Protein AF-A0A5D4SYF7-F1 (afdb_monomer)

Nearest PDB structures (foldseek):
  7rro-assembly1_F4  TM=7.214E-01  e=3.153E+00  Bos taurus
  8to0-assembly1_BM  TM=7.214E-01  e=3.593E+00  Mus musculus
  8otz-assembly1_F5  TM=6.657E-01  e=4.665E+00  Bos taurus

pLDDT: mean 82.28, std 13.88, range [49.03, 95.88]

Mean predicted aligned error: 10.65 Å

Structure (mmCIF, N/CA/C/O backbone):
data_AF-A0A5D4SYF7-F1
#
_entry.id   AF-A0A5D4SYF7-F1
#
loop_
_atom_site.group_PDB
_atom_site.id
_atom_site.type_symbol
_atom_site.label_atom_id
_atom_site.label_alt_id
_atom_site.label_comp_id
_atom_site.label_asym_id
_atom_site.label_entity_id
_atom_site.label_seq_id
_atom_site.pdbx_PDB_ins_code
_atom_site.Cartn_x
_atom_site.Cartn_y
_atom_site.Cartn_z
_atom_site.occupancy
_atom_site.B_iso_or_equiv
_atom_site.auth_seq_id
_atom_site.auth_comp_id
_atom_site.auth_asym_id
_atom_site.auth_atom_id
_atom_site.pdbx_PDB_model_num
ATOM 1 N N . MET A 1 1 ? -24.016 1.570 14.280 1.00 57.84 1 MET A N 1
ATOM 2 C CA . MET A 1 1 ? -23.129 0.401 14.090 1.00 57.84 1 MET A CA 1
ATOM 3 C C . MET A 1 1 ? -22.706 0.234 12.626 1.00 57.84 1 MET A C 1
ATOM 5 O O . MET A 1 1 ? -21.539 -0.036 12.387 1.00 57.84 1 MET A O 1
ATOM 9 N N . GLU A 1 2 ? -23.568 0.489 11.630 1.00 61.09 2 GLU A N 1
ATOM 10 C CA . GLU A 1 2 ? -23.214 0.315 10.202 1.00 61.09 2 GLU A CA 1
ATOM 11 C C . GLU A 1 2 ? -22.086 1.220 9.680 1.00 61.09 2 GLU A C 1
ATOM 13 O O . GLU A 1 2 ? -21.193 0.729 8.988 1.00 61.09 2 GLU A O 1
ATOM 18 N N . GLY A 1 3 ? -22.074 2.506 10.055 1.00 66.00 3 GLY A N 1
ATOM 19 C CA . GLY A 1 3 ? -21.092 3.476 9.546 1.00 66.00 3 GLY A CA 1
ATOM 20 C C . GLY A 1 3 ? -19.633 3.110 9.843 1.00 66.00 3 GLY A C 1
ATOM 21 O O . GLY A 1 3 ? -18.753 3.379 9.035 1.00 66.00 3 GLY A O 1
ATOM 22 N N . TYR A 1 4 ? -19.374 2.432 10.963 1.00 66.38 4 TYR A N 1
ATOM 23 C CA . TYR A 1 4 ? -18.022 2.046 11.358 1.00 66.38 4 TYR A CA 1
ATOM 24 C C . TYR A 1 4 ? -17.487 0.857 10.559 1.00 66.38 4 TYR A C 1
ATOM 26 O O . TYR A 1 4 ? -16.351 0.866 10.082 1.00 66.38 4 TYR A O 1
ATOM 34 N N . SER A 1 5 ? -18.342 -0.150 10.353 1.00 74.88 5 SER A N 1
ATOM 35 C CA . SER A 1 5 ? -18.013 -1.291 9.497 1.00 74.88 5 SER A CA 1
ATOM 36 C C . SER A 1 5 ? -17.758 -0.847 8.057 1.00 74.88 5 SER A C 1
ATOM 38 O O . SER A 1 5 ? -16.856 -1.376 7.408 1.00 74.88 5 SER A O 1
ATOM 40 N N . LEU A 1 6 ? -18.498 0.165 7.586 1.00 81.38 6 LEU A N 1
ATOM 41 C CA . LEU A 1 6 ? -18.335 0.729 6.254 1.00 81.38 6 LEU A CA 1
ATOM 42 C C . LEU A 1 6 ? -16.977 1.426 6.128 1.00 81.38 6 LEU A C 1
ATOM 44 O O . LEU A 1 6 ? -16.216 1.099 5.226 1.00 81.38 6 LEU A O 1
ATOM 48 N N . THR A 1 7 ? -16.625 2.299 7.077 1.00 83.69 7 THR A N 1
ATOM 49 C CA . THR A 1 7 ? -15.318 2.973 7.112 1.00 83.69 7 THR A CA 1
ATOM 50 C C . THR A 1 7 ? -14.163 1.975 7.169 1.00 83.69 7 THR A C 1
ATOM 52 O O . THR A 1 7 ? -13.204 2.096 6.410 1.00 83.69 7 THR A O 1
ATOM 55 N N . ASN A 1 8 ? -14.265 0.941 8.008 1.00 86.62 8 ASN A N 1
ATOM 56 C CA . ASN A 1 8 ? -13.225 -0.078 8.131 1.00 86.62 8 ASN A CA 1
ATOM 57 C C . ASN A 1 8 ? -13.04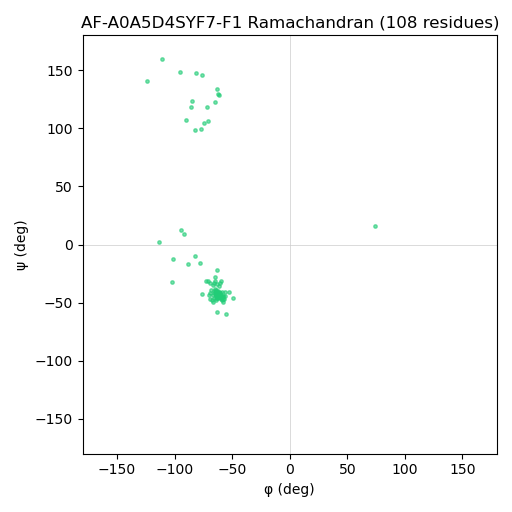3 -0.882 6.828 1.00 86.62 8 ASN A C 1
ATOM 59 O O . ASN A 1 8 ? -11.922 -1.135 6.385 1.00 86.62 8 ASN A O 1
ATOM 63 N N . ARG A 1 9 ? -14.152 -1.240 6.166 1.00 88.06 9 ARG A N 1
ATOM 64 C CA . ARG A 1 9 ? -14.132 -1.895 4.848 1.00 88.06 9 ARG A CA 1
ATOM 65 C C . ARG A 1 9 ? -13.522 -0.993 3.778 1.00 88.06 9 ARG A C 1
ATOM 67 O O . ARG A 1 9 ? -12.709 -1.477 2.997 1.00 88.06 9 ARG A O 1
AT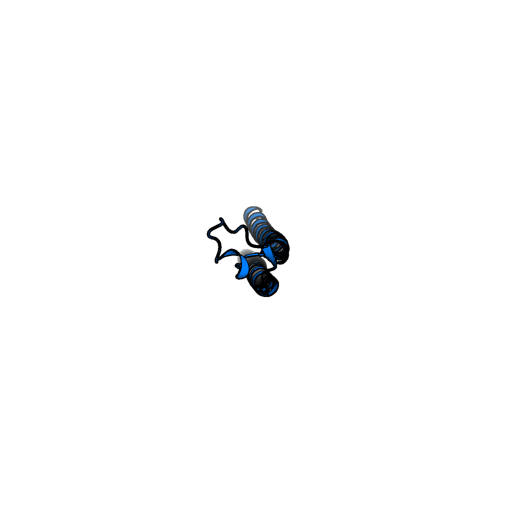OM 74 N N . SER A 1 10 ? -13.845 0.299 3.779 1.00 90.62 10 SER A N 1
ATOM 75 C CA . SER A 1 10 ? -13.277 1.275 2.842 1.00 90.62 10 SER A CA 1
ATOM 76 C C . SER A 1 10 ? -11.766 1.440 3.015 1.00 90.62 10 SER A C 1
ATOM 78 O O . SER A 1 10 ? -11.046 1.478 2.021 1.00 90.62 10 SER A O 1
ATOM 80 N N . ILE A 1 11 ? -11.261 1.470 4.254 1.00 90.19 11 ILE A N 1
ATOM 81 C CA . ILE A 1 11 ? -9.814 1.550 4.527 1.00 90.19 11 ILE A CA 1
ATOM 82 C C . ILE A 1 11 ? -9.096 0.301 4.006 1.00 90.19 11 ILE A C 1
ATOM 84 O O . ILE A 1 11 ? -8.085 0.415 3.313 1.00 90.19 11 ILE A O 1
ATOM 88 N N . LYS A 1 12 ? -9.635 -0.894 4.281 1.00 89.50 12 LYS A N 1
ATOM 89 C CA . LYS A 1 12 ? -9.070 -2.151 3.766 1.00 89.50 12 LYS A CA 1
ATOM 90 C C . LYS A 1 12 ? -9.099 -2.191 2.238 1.00 89.50 12 LYS A C 1
ATOM 92 O O . LYS A 1 12 ? -8.110 -2.565 1.619 1.00 89.50 12 LYS A O 1
ATOM 97 N N . PHE A 1 13 ? -10.200 -1.759 1.623 1.00 93.38 13 PHE A N 1
ATOM 98 C CA . PHE A 1 13 ? -10.320 -1.665 0.168 1.00 93.38 13 PHE A CA 1
ATOM 99 C C . PHE A 1 13 ? -9.278 -0.716 -0.442 1.00 93.38 13 PHE A C 1
ATOM 101 O O . PHE A 1 13 ? -8.631 -1.066 -1.431 1.00 93.38 13 PHE A O 1
ATOM 108 N N . ALA A 1 14 ? -9.064 0.451 0.170 1.00 92.75 14 ALA A N 1
ATOM 109 C CA . ALA A 1 14 ? -8.025 1.385 -0.250 1.00 92.75 14 ALA A CA 1
ATOM 110 C C . ALA A 1 14 ? -6.624 0.759 -0.136 1.00 92.75 14 ALA A C 1
ATOM 112 O O . ALA A 1 14 ? -5.836 0.857 -1.075 1.00 92.75 14 ALA A O 1
ATOM 113 N N . ALA A 1 15 ? -6.338 0.045 0.958 1.00 91.75 15 ALA A N 1
ATOM 114 C CA . ALA A 1 15 ? -5.068 -0.657 1.145 1.00 91.75 15 ALA A CA 1
ATOM 115 C C . ALA A 1 15 ? -4.820 -1.714 0.053 1.00 91.75 15 ALA A C 1
ATOM 117 O O . ALA A 1 15 ? -3.741 -1.749 -0.536 1.00 91.75 15 ALA A O 1
ATOM 118 N N . TYR A 1 16 ? -5.827 -2.528 -0.283 1.00 93.50 16 TYR A N 1
ATOM 119 C CA . TYR A 1 16 ? -5.721 -3.495 -1.381 1.00 93.50 16 TYR A CA 1
ATOM 120 C C . TYR A 1 16 ? -5.530 -2.823 -2.739 1.00 93.50 16 TYR A C 1
ATOM 122 O O . TYR A 1 16 ? -4.714 -3.277 -3.536 1.00 93.50 16 TYR A O 1
ATOM 130 N N . SER A 1 17 ? -6.238 -1.722 -2.992 1.00 95.06 17 SER A N 1
ATOM 131 C CA . SER A 1 17 ? -6.109 -0.970 -4.243 1.00 95.06 17 SER A CA 1
ATOM 132 C C . SER A 1 17 ? -4.690 -0.425 -4.422 1.00 95.06 17 SER A C 1
ATOM 134 O O . SER A 1 17 ? -4.117 -0.548 -5.501 1.00 95.06 17 SER A O 1
ATOM 136 N N . ILE A 1 18 ? -4.085 0.097 -3.350 1.00 93.62 18 ILE A N 1
ATOM 137 C CA . ILE A 1 18 ? -2.690 0.561 -3.350 1.00 93.62 18 ILE A CA 1
ATOM 138 C C . ILE A 1 18 ? -1.724 -0.591 -3.645 1.00 93.62 18 ILE A C 1
ATOM 140 O O . ILE A 1 18 ? -0.790 -0.404 -4.420 1.00 93.62 18 ILE A O 1
ATOM 144 N N . LEU A 1 19 ? -1.9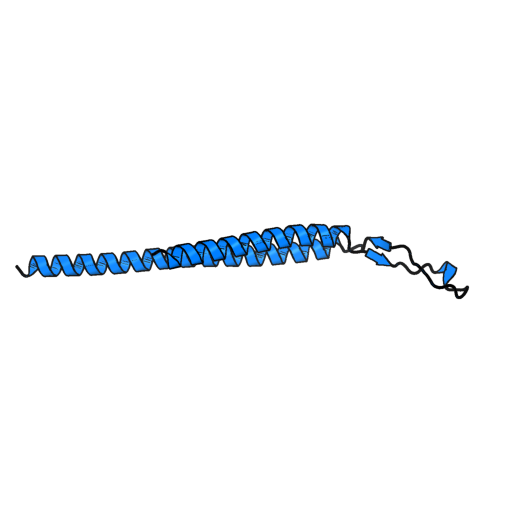57 -1.788 -3.096 1.00 94.81 19 LEU A N 1
ATOM 145 C CA . LEU A 1 19 ? -1.134 -2.962 -3.410 1.00 94.81 19 LEU A CA 1
ATOM 146 C C . LEU A 1 19 ? -1.238 -3.358 -4.887 1.00 94.81 19 LEU A C 1
ATOM 148 O O . LEU A 1 19 ? -0.214 -3.608 -5.519 1.00 94.81 19 LEU A O 1
ATOM 152 N N . VAL A 1 20 ? -2.448 -3.375 -5.457 1.00 95.56 20 VAL A N 1
ATOM 153 C CA . VAL A 1 20 ? -2.649 -3.691 -6.882 1.00 95.56 20 VAL A CA 1
ATOM 154 C C . VAL A 1 20 ? -1.945 -2.667 -7.773 1.00 95.56 20 VAL A C 1
ATOM 156 O O . VAL A 1 20 ? -1.218 -3.052 -8.687 1.00 95.56 20 VAL A O 1
ATOM 159 N N . ILE A 1 21 ? -2.096 -1.373 -7.480 1.00 94.12 21 ILE A N 1
ATOM 160 C CA . ILE A 1 21 ? -1.405 -0.296 -8.205 1.00 94.12 21 ILE A CA 1
ATOM 161 C C . ILE A 1 21 ? 0.114 -0.434 -8.057 1.00 94.12 21 ILE A C 1
ATOM 163 O O . ILE A 1 21 ? 0.836 -0.286 -9.039 1.00 94.12 21 ILE A O 1
ATOM 167 N N . GLY A 1 22 ? 0.600 -0.771 -6.860 1.00 93.06 22 GLY A N 1
ATOM 168 C CA . GLY A 1 22 ? 2.012 -1.034 -6.594 1.00 93.06 22 GLY A CA 1
ATOM 169 C C . GLY A 1 22 ? 2.575 -2.148 -7.478 1.00 93.06 22 GLY A C 1
ATOM 170 O O . GLY A 1 22 ? 3.618 -1.965 -8.100 1.00 93.06 22 GLY A O 1
ATOM 171 N N . ILE A 1 23 ? 1.864 -3.275 -7.588 1.00 94.38 23 ILE A N 1
ATOM 172 C CA . ILE A 1 23 ? 2.266 -4.420 -8.424 1.00 94.38 23 ILE A CA 1
ATOM 173 C C . ILE A 1 23 ? 2.243 -4.054 -9.911 1.00 94.38 23 ILE A C 1
ATOM 175 O O . ILE A 1 23 ? 3.193 -4.351 -10.634 1.00 94.38 23 ILE A O 1
ATOM 179 N N . LEU A 1 24 ? 1.183 -3.391 -10.379 1.00 94.38 24 LEU A N 1
ATOM 180 C CA . LEU A 1 24 ? 1.083 -2.973 -11.779 1.00 94.38 24 LEU A CA 1
ATOM 181 C C . LEU A 1 24 ? 2.174 -1.959 -12.141 1.00 94.38 24 LEU A C 1
ATOM 183 O O . LEU A 1 24 ? 2.823 -2.101 -13.174 1.00 94.38 24 LEU A O 1
ATOM 187 N N . GLY A 1 25 ? 2.421 -0.979 -11.271 1.00 91.00 25 GLY A N 1
ATOM 188 C CA . GLY A 1 25 ? 3.486 0.003 -11.453 1.00 91.00 25 GLY A CA 1
ATOM 189 C C . GLY A 1 25 ? 4.878 -0.625 -11.419 1.00 91.00 25 GLY A C 1
ATOM 190 O O . GLY A 1 25 ? 5.713 -0.268 -12.242 1.00 91.00 25 GLY A O 1
ATOM 191 N N . PHE A 1 26 ? 5.115 -1.612 -10.549 1.00 93.75 26 PHE A N 1
ATOM 192 C CA . PHE A 1 26 ? 6.353 -2.400 -10.530 1.00 93.75 26 PHE A CA 1
ATOM 193 C C . PHE A 1 26 ? 6.611 -3.095 -11.871 1.00 93.75 26 PHE A C 1
ATOM 195 O O . PHE A 1 26 ? 7.702 -2.982 -12.429 1.00 93.75 26 PHE A O 1
ATOM 202 N N . LEU A 1 27 ? 5.599 -3.784 -12.408 1.00 93.12 27 LEU A N 1
ATOM 203 C CA . LEU A 1 27 ? 5.710 -4.478 -13.690 1.00 93.12 27 LEU A CA 1
ATOM 204 C C . LEU A 1 27 ? 5.904 -3.498 -14.850 1.00 93.12 27 LEU A C 1
ATOM 206 O O . LEU A 1 27 ? 6.708 -3.773 -15.737 1.00 93.12 27 LEU A O 1
ATOM 210 N N . MET A 1 28 ? 5.208 -2.361 -14.837 1.00 91.38 28 MET A N 1
ATOM 211 C CA . MET A 1 28 ? 5.372 -1.311 -15.844 1.00 91.38 28 MET A CA 1
ATOM 212 C C . MET A 1 28 ? 6.789 -0.739 -15.795 1.00 91.38 28 MET A C 1
ATOM 214 O O . MET A 1 28 ? 7.530 -0.891 -16.756 1.00 91.38 28 MET A O 1
ATOM 218 N N . LEU A 1 29 ? 7.228 -0.204 -14.653 1.00 90.12 29 LEU A N 1
ATOM 219 C CA . LEU A 1 29 ? 8.567 0.376 -14.486 1.00 90.12 29 LEU A CA 1
ATOM 220 C C . LEU A 1 29 ? 9.690 -0.611 -14.827 1.00 90.12 29 LEU A C 1
ATOM 222 O O . LEU A 1 29 ? 10.661 -0.235 -15.479 1.00 90.12 29 LEU A O 1
ATOM 226 N N . GLY A 1 30 ? 9.561 -1.877 -14.424 1.00 87.56 30 GLY A N 1
ATOM 227 C CA . GLY A 1 30 ? 10.564 -2.900 -14.721 1.00 87.56 30 GLY A CA 1
ATOM 228 C C . GLY A 1 30 ? 10.703 -3.203 -16.217 1.00 87.56 30 GLY A C 1
ATOM 229 O O . GLY A 1 30 ? 11.802 -3.510 -16.681 1.00 87.56 30 GLY A O 1
ATOM 230 N N . ASN A 1 31 ? 9.616 -3.088 -16.986 1.00 87.19 31 ASN A N 1
ATOM 231 C CA . ASN A 1 31 ? 9.596 -3.474 -18.398 1.00 87.19 31 ASN A CA 1
ATOM 232 C C . ASN A 1 31 ? 9.686 -2.295 -19.371 1.00 87.19 31 ASN A C 1
ATOM 234 O O . ASN A 1 31 ? 10.277 -2.461 -20.431 1.00 87.19 31 ASN A O 1
ATOM 238 N N . THR A 1 32 ? 9.140 -1.127 -19.029 1.00 88.25 32 THR A N 1
ATOM 239 C CA . THR A 1 32 ? 9.007 0.010 -19.954 1.00 88.25 32 THR A CA 1
ATOM 240 C C . THR A 1 32 ? 10.061 1.090 -19.756 1.00 88.25 32 THR A C 1
ATOM 242 O O . THR A 1 32 ? 10.156 1.984 -20.588 1.00 88.25 32 THR A O 1
ATOM 245 N N . LEU A 1 33 ? 10.826 1.072 -18.658 1.00 85.75 33 LEU A N 1
ATOM 246 C CA . LEU A 1 33 ? 11.851 2.090 -18.435 1.00 85.75 33 LEU A CA 1
ATOM 247 C C . LEU A 1 33 ? 13.053 1.821 -19.351 1.00 85.75 33 LEU A C 1
ATOM 249 O O . LEU A 1 33 ? 13.850 0.910 -19.097 1.00 85.75 33 LEU A O 1
ATOM 253 N N . THR A 1 34 ? 13.172 2.624 -20.402 1.00 84.38 34 THR A N 1
ATOM 254 C CA . THR A 1 34 ? 14.252 2.592 -21.392 1.00 84.38 34 THR A CA 1
ATOM 255 C C . THR A 1 34 ? 15.143 3.831 -21.279 1.00 84.38 34 THR A C 1
ATOM 257 O O . THR A 1 34 ? 14.777 4.842 -20.676 1.00 84.38 34 THR A O 1
ATOM 260 N N . THR A 1 35 ? 16.357 3.728 -21.807 1.00 79.12 35 THR A N 1
ATOM 261 C CA . THR A 1 35 ? 17.282 4.836 -22.048 1.00 79.12 35 THR A CA 1
ATOM 262 C C . THR A 1 35 ? 17.650 4.827 -23.515 1.00 79.12 35 THR A C 1
ATOM 264 O O . THR A 1 35 ? 17.896 3.763 -24.077 1.00 79.12 35 THR A O 1
ATOM 267 N N . THR A 1 36 ? 17.745 6.003 -24.114 1.00 76.81 36 THR A N 1
ATOM 268 C CA . THR A 1 36 ? 18.293 6.147 -25.460 1.00 76.81 36 THR A CA 1
ATOM 269 C C . THR A 1 36 ? 19.806 6.268 -25.349 1.00 76.81 36 THR A C 1
ATOM 271 O O . THR A 1 36 ? 20.301 7.200 -24.710 1.00 76.81 36 THR A O 1
ATOM 274 N N . GLU A 1 37 ? 20.543 5.327 -25.934 1.00 64.62 37 GLU A N 1
ATOM 275 C CA . GLU A 1 37 ? 21.992 5.467 -26.077 1.00 64.62 37 GLU A CA 1
ATOM 276 C C . GLU A 1 37 ? 22.274 6.289 -27.348 1.00 64.62 37 GLU A C 1
ATOM 278 O O . GLU A 1 37 ? 21.757 5.954 -28.416 1.00 64.62 37 GLU A O 1
ATOM 283 N N . PRO A 1 38 ? 23.005 7.417 -27.262 1.00 58.78 38 PRO A N 1
ATOM 284 C CA . PRO A 1 38 ? 23.341 8.188 -28.449 1.00 58.78 38 PRO A CA 1
ATOM 285 C C . PRO A 1 38 ? 24.379 7.418 -29.266 1.00 58.78 38 PRO A C 1
ATOM 287 O O . PRO A 1 38 ? 25.493 7.186 -28.796 1.00 58.78 38 PRO A O 1
ATOM 290 N N . ASP A 1 39 ? 24.022 7.047 -30.493 1.00 56.72 39 ASP A N 1
ATOM 291 C CA . ASP A 1 39 ? 24.940 6.355 -31.389 1.00 56.72 39 ASP A CA 1
ATOM 292 C C . ASP A 1 39 ? 26.037 7.324 -31.868 1.00 56.72 39 ASP A C 1
ATOM 294 O O . ASP A 1 39 ? 25.808 8.262 -32.642 1.00 56.72 39 ASP A O 1
ATOM 298 N N . ILE A 1 40 ? 27.246 7.155 -31.328 1.00 55.75 40 ILE A N 1
ATOM 299 C CA . ILE A 1 40 ? 28.357 8.106 -31.486 1.00 55.75 40 ILE A CA 1
ATOM 300 C C . ILE A 1 40 ? 28.808 8.177 -32.957 1.00 55.75 40 ILE A C 1
ATOM 302 O O . ILE A 1 40 ? 29.249 9.236 -33.410 1.00 55.75 40 ILE A O 1
ATOM 306 N N . GLU A 1 41 ? 28.633 7.101 -33.731 1.00 52.44 41 GLU A N 1
ATOM 307 C CA . GLU A 1 41 ? 29.073 7.005 -35.130 1.00 52.44 41 GLU A CA 1
ATOM 308 C C . GLU A 1 41 ? 28.270 7.916 -36.082 1.00 52.44 41 GLU A C 1
ATOM 310 O O . GLU A 1 41 ? 28.833 8.494 -37.016 1.00 52.44 41 GLU A O 1
ATOM 315 N N . LEU A 1 42 ? 26.977 8.138 -35.814 1.00 49.28 42 LEU A N 1
ATOM 316 C CA . LEU A 1 42 ? 26.092 8.939 -36.674 1.00 49.28 42 LEU A CA 1
ATOM 317 C C . LEU A 1 42 ? 26.093 10.442 -36.350 1.00 49.28 42 LEU A C 1
ATOM 319 O O . LEU A 1 42 ? 25.711 11.261 -37.191 1.00 49.28 42 LEU A O 1
ATOM 323 N N . THR A 1 43 ? 26.587 10.832 -35.171 1.00 49.66 43 THR A N 1
ATOM 324 C CA . THR A 1 43 ? 26.637 12.239 -34.722 1.00 49.66 43 THR A CA 1
ATOM 325 C C . THR A 1 43 ? 27.536 13.113 -35.617 1.00 49.66 43 THR A C 1
ATOM 327 O O . THR A 1 43 ? 27.364 14.328 -35.694 1.00 49.66 43 THR A O 1
ATOM 330 N N . LEU A 1 44 ? 28.474 12.498 -36.346 1.00 52.72 44 LEU A N 1
ATOM 331 C CA . LEU A 1 44 ? 29.411 13.169 -37.255 1.00 52.72 44 LEU A CA 1
ATOM 332 C C . LEU A 1 44 ? 28.833 13.486 -38.649 1.00 52.72 44 LEU A C 1
ATOM 334 O O . LEU A 1 44 ? 29.475 14.215 -39.403 1.00 52.72 44 LEU A O 1
ATOM 338 N N . THR A 1 45 ? 27.642 12.983 -39.006 1.00 55.34 45 THR A N 1
ATOM 339 C CA . THR A 1 45 ? 27.056 13.151 -40.359 1.00 55.34 45 THR A CA 1
ATOM 340 C C . THR A 1 45 ? 25.785 14.008 -40.418 1.00 55.34 45 THR A C 1
ATOM 342 O O . THR A 1 45 ? 25.254 14.236 -41.502 1.00 55.34 45 THR A O 1
ATOM 345 N N . GLY A 1 46 ? 25.324 14.565 -39.291 1.00 49.03 46 GLY A N 1
ATOM 346 C CA . GLY A 1 46 ? 24.238 15.558 -39.268 1.00 49.03 46 GLY A CA 1
ATOM 347 C C . GLY A 1 46 ? 22.826 15.010 -39.528 1.00 49.03 46 GLY A C 1
ATOM 348 O O . GLY A 1 46 ? 21.920 15.792 -39.815 1.00 49.03 46 GLY A O 1
ATOM 349 N N . GLY A 1 47 ? 22.623 13.692 -39.435 1.00 50.66 47 GLY A N 1
ATOM 350 C CA . GLY A 1 47 ? 21.302 13.057 -39.492 1.00 50.66 47 GLY A CA 1
ATOM 351 C C . GLY A 1 47 ? 20.564 13.106 -38.148 1.00 50.66 47 GLY A C 1
ATOM 352 O O . GLY A 1 47 ? 21.188 13.068 -37.090 1.00 50.66 47 GLY A O 1
ATOM 353 N N . VAL A 1 48 ? 19.229 13.196 -38.186 1.00 51.75 48 VAL A N 1
ATOM 354 C CA . VAL A 1 48 ? 18.363 13.087 -36.998 1.00 51.75 48 VAL A CA 1
ATOM 355 C C . VAL A 1 48 ? 18.495 11.673 -36.423 1.00 51.75 48 VAL A C 1
ATOM 357 O O . VAL A 1 48 ? 18.285 10.700 -37.141 1.00 51.75 48 VAL A O 1
ATOM 360 N N . ILE A 1 49 ? 18.880 11.576 -35.150 1.00 54.69 49 ILE A N 1
ATOM 361 C CA . ILE A 1 49 ? 19.230 10.321 -34.475 1.00 54.69 49 ILE A CA 1
ATOM 362 C C . ILE A 1 49 ? 17.966 9.729 -33.838 1.00 54.69 49 ILE A C 1
ATOM 364 O O . ILE A 1 49 ? 17.489 10.240 -32.825 1.00 54.69 49 ILE A O 1
ATOM 368 N N . GLU A 1 50 ? 17.433 8.649 -34.405 1.00 50.94 50 GLU A N 1
ATOM 369 C CA . GLU A 1 50 ? 16.635 7.689 -33.635 1.00 50.94 50 GLU A CA 1
ATOM 370 C C . GLU A 1 50 ? 17.639 6.759 -32.946 1.00 50.94 50 GLU A C 1
ATOM 372 O O . GLU A 1 50 ? 18.233 5.897 -33.585 1.00 50.94 50 GLU A O 1
ATOM 377 N N . GLY A 1 51 ? 17.942 7.020 -31.671 1.00 57.16 51 GLY A N 1
ATOM 378 C CA . GLY A 1 51 ? 18.816 6.144 -30.890 1.00 57.16 51 GLY A CA 1
ATOM 379 C C . GLY A 1 51 ? 18.063 4.888 -30.461 1.00 57.16 51 GLY A C 1
ATOM 380 O O . GLY A 1 51 ? 16.865 4.958 -30.178 1.00 57.16 51 GLY A O 1
ATOM 381 N N . ASP A 1 52 ? 18.758 3.755 -30.390 1.00 64.62 52 ASP A N 1
ATOM 382 C CA . ASP A 1 52 ? 18.157 2.500 -29.944 1.00 64.62 52 ASP A CA 1
ATOM 383 C C . ASP A 1 52 ? 17.668 2.621 -28.490 1.00 64.62 52 ASP A C 1
ATOM 385 O O . ASP A 1 52 ? 18.389 3.054 -27.581 1.00 64.62 52 ASP A O 1
ATOM 389 N N . GLU A 1 53 ? 16.411 2.234 -28.262 1.00 73.75 53 GLU A N 1
ATOM 390 C CA . GLU A 1 53 ? 15.833 2.162 -26.924 1.00 73.75 53 GLU A CA 1
ATOM 391 C C . GLU A 1 53 ? 16.338 0.908 -26.210 1.00 73.75 53 GLU A C 1
ATOM 393 O O . GLU A 1 53 ? 15.824 -0.199 -26.390 1.00 73.75 53 GLU A O 1
ATOM 398 N N . ILE A 1 54 ? 17.335 1.080 -25.347 1.00 82.81 54 ILE A N 1
ATOM 399 C CA . ILE A 1 54 ? 17.833 0.002 -24.494 1.00 82.81 54 ILE A CA 1
ATOM 400 C C . ILE A 1 54 ? 17.172 0.060 -23.112 1.00 82.81 54 ILE A C 1
ATOM 402 O O . ILE A 1 54 ? 16.842 1.137 -22.615 1.00 82.81 54 ILE A O 1
ATOM 406 N N . PRO A 1 55 ? 16.957 -1.075 -22.427 1.00 82.31 55 PRO A N 1
ATOM 407 C CA . PRO A 1 55 ? 16.386 -1.044 -21.088 1.00 82.31 55 PRO A CA 1
ATOM 408 C C . PRO A 1 55 ? 17.278 -0.313 -20.079 1.00 82.31 55 PRO A C 1
ATOM 410 O O . PR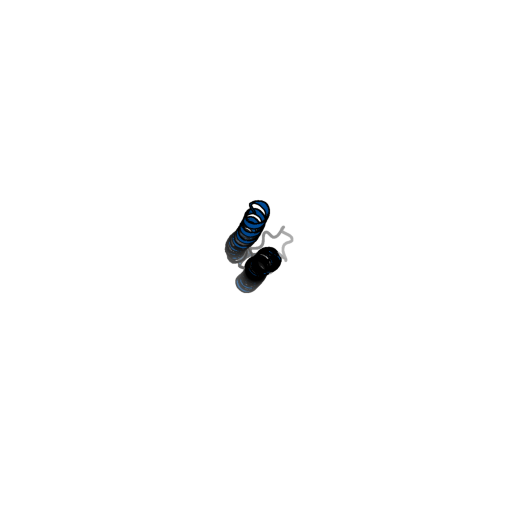O A 1 55 ? 18.466 -0.610 -19.964 1.00 82.31 55 PRO A O 1
ATOM 413 N N . HIS A 1 56 ? 16.689 0.574 -19.272 1.00 85.38 56 HIS A N 1
ATOM 414 C CA . HIS A 1 56 ? 17.433 1.347 -18.280 1.00 85.38 56 HIS A CA 1
ATOM 415 C C . HIS A 1 56 ? 18.093 0.401 -17.253 1.00 85.38 56 HIS A C 1
ATOM 417 O O . HIS A 1 56 ? 17.395 -0.412 -16.634 1.00 85.38 56 HIS A O 1
ATOM 423 N N . PRO A 1 57 ? 19.405 0.517 -16.972 1.00 85.88 57 PRO A N 1
ATOM 424 C CA . PRO A 1 57 ? 20.133 -0.437 -16.125 1.00 85.88 57 PRO A CA 1
ATOM 425 C C . PRO A 1 57 ? 19.568 -0.523 -14.699 1.00 85.88 57 PRO A C 1
ATOM 427 O O . PRO A 1 57 ? 19.530 -1.586 -14.085 1.00 85.88 57 PRO A O 1
ATOM 430 N N . GLN A 1 58 ? 19.058 0.597 -14.184 1.00 90.00 58 GLN A N 1
ATOM 431 C CA . GLN A 1 58 ? 18.441 0.695 -12.856 1.00 90.00 58 GLN A CA 1
ATOM 432 C C . GLN A 1 58 ? 16.905 0.540 -12.839 1.00 90.00 58 GLN A C 1
ATOM 434 O O . GLN A 1 58 ? 16.285 0.801 -11.810 1.00 90.00 58 GLN A O 1
ATOM 439 N N . ARG A 1 59 ? 16.259 0.096 -13.929 1.00 90.00 59 ARG A N 1
ATOM 440 C CA . ARG A 1 59 ? 14.783 -0.022 -14.004 1.00 90.00 59 ARG A CA 1
ATOM 441 C C . ARG A 1 59 ? 14.160 -0.826 -12.865 1.00 90.00 59 ARG A C 1
ATOM 443 O O . ARG A 1 59 ? 13.166 -0.412 -12.275 1.00 90.00 59 ARG A O 1
ATOM 450 N N . TRP A 1 60 ? 14.802 -1.929 -12.483 1.00 91.12 60 TRP A N 1
ATOM 451 C CA . TRP A 1 60 ? 14.344 -2.774 -11.382 1.00 91.12 60 TRP A CA 1
ATOM 452 C C . TRP A 1 60 ? 14.533 -2.124 -10.012 1.00 91.12 60 TRP A C 1
ATOM 454 O O . TRP A 1 60 ? 13.710 -2.340 -9.129 1.00 91.12 60 TRP A O 1
ATOM 464 N N . LEU A 1 61 ? 15.560 -1.285 -9.837 1.00 92.94 61 LEU A N 1
ATOM 465 C CA . LEU A 1 61 ? 15.750 -0.532 -8.598 1.00 92.94 61 LEU A CA 1
ATOM 466 C C . LEU A 1 61 ? 14.592 0.452 -8.391 1.00 92.94 61 LEU A C 1
ATOM 468 O O . LEU A 1 61 ? 13.980 0.462 -7.325 1.00 92.94 61 LEU A O 1
ATOM 472 N N . PHE A 1 62 ? 14.236 1.219 -9.425 1.00 90.81 62 PHE A N 1
ATOM 473 C CA . PHE A 1 62 ? 13.096 2.136 -9.364 1.00 90.81 62 PHE A CA 1
ATOM 474 C C . PHE A 1 62 ? 11.768 1.402 -9.168 1.00 90.81 62 PHE A C 1
ATOM 476 O O . PHE A 1 62 ? 10.956 1.822 -8.344 1.00 90.81 62 PHE A O 1
ATOM 483 N N . ALA A 1 63 ? 11.572 0.274 -9.857 1.00 92.38 63 ALA A N 1
ATOM 484 C CA . ALA A 1 63 ? 10.391 -0.561 -9.682 1.00 92.38 63 ALA A CA 1
ATOM 485 C C . ALA A 1 63 ? 10.257 -1.062 -8.232 1.00 92.38 63 ALA A C 1
ATOM 487 O O . ALA A 1 63 ? 9.185 -0.947 -7.639 1.00 92.38 63 ALA A O 1
ATOM 488 N N . VAL A 1 64 ? 11.339 -1.570 -7.627 1.00 94.31 64 VAL A N 1
ATOM 489 C CA . VAL A 1 64 ? 11.340 -2.047 -6.232 1.00 94.31 64 VAL A CA 1
ATOM 490 C C . VAL A 1 64 ? 11.071 -0.911 -5.249 1.00 94.31 64 VAL A C 1
ATOM 492 O O . VAL A 1 64 ? 10.285 -1.098 -4.323 1.00 94.31 64 VAL A O 1
ATOM 495 N N . ILE A 1 65 ? 11.669 0.268 -5.448 1.00 94.38 65 ILE A N 1
ATOM 496 C CA . ILE A 1 65 ? 11.406 1.444 -4.603 1.00 94.38 65 ILE A CA 1
ATOM 497 C C . ILE A 1 65 ? 9.921 1.824 -4.672 1.00 94.38 65 ILE A C 1
ATOM 499 O O . ILE A 1 65 ? 9.294 2.049 -3.637 1.00 94.38 65 ILE A O 1
ATOM 503 N N . PHE A 1 66 ? 9.340 1.843 -5.874 1.00 92.88 66 PHE A N 1
ATOM 504 C CA . PHE A 1 66 ? 7.921 2.128 -6.079 1.00 92.88 66 PHE A CA 1
ATOM 505 C C . PHE A 1 66 ? 7.007 1.088 -5.410 1.00 92.88 66 PHE A C 1
ATOM 507 O O . PHE A 1 66 ? 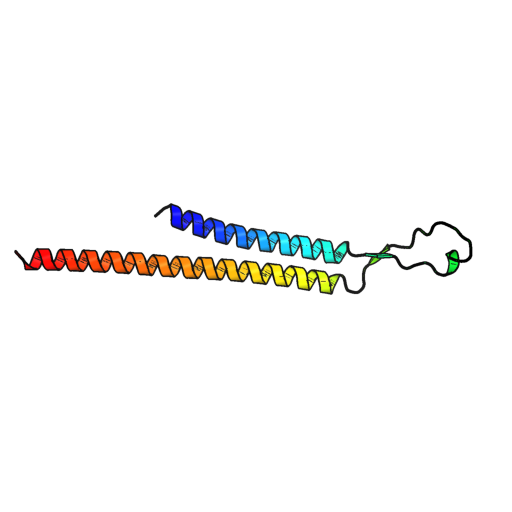6.047 1.436 -4.726 1.00 92.88 66 PHE A O 1
ATOM 514 N N . LEU A 1 67 ? 7.318 -0.202 -5.554 1.00 94.62 67 LEU A N 1
ATOM 515 C CA . LEU A 1 67 ? 6.557 -1.264 -4.899 1.00 94.62 67 LEU A CA 1
ATOM 516 C C . LEU A 1 67 ? 6.667 -1.174 -3.372 1.00 94.62 67 LEU A C 1
ATOM 518 O O . LEU A 1 67 ? 5.670 -1.318 -2.664 1.00 94.62 67 LEU A O 1
ATOM 522 N N . GLY A 1 68 ? 7.873 -0.911 -2.867 1.00 92.44 68 GLY A N 1
ATOM 523 C CA . GLY A 1 68 ? 8.162 -0.798 -1.443 1.00 92.44 68 GLY A CA 1
ATOM 524 C C . GLY A 1 68 ? 7.378 0.328 -0.772 1.00 92.44 68 GLY A C 1
ATOM 525 O O . GLY A 1 68 ? 6.814 0.121 0.303 1.00 92.44 68 GLY A O 1
ATOM 526 N N . THR A 1 69 ? 7.266 1.493 -1.418 1.00 93.25 69 THR A N 1
ATOM 527 C CA . THR A 1 69 ? 6.434 2.592 -0.900 1.00 93.25 69 THR A CA 1
ATOM 528 C C . THR A 1 69 ? 4.952 2.220 -0.899 1.00 93.25 69 THR A C 1
ATOM 530 O O . THR A 1 69 ? 4.274 2.451 0.102 1.00 93.25 69 THR A O 1
ATOM 533 N N . GLY A 1 70 ? 4.452 1.566 -1.952 1.00 93.19 70 GLY A N 1
ATOM 534 C CA . GLY A 1 70 ? 3.077 1.057 -2.000 1.00 93.19 70 GLY A CA 1
ATOM 535 C C . GLY A 1 70 ? 2.760 0.081 -0.859 1.00 93.19 70 GLY A C 1
ATOM 536 O O . GLY A 1 70 ? 1.753 0.239 -0.165 1.00 93.19 70 GLY A O 1
ATOM 537 N N . ILE A 1 71 ? 3.650 -0.883 -0.604 1.00 94.81 71 ILE A N 1
ATOM 538 C CA . ILE A 1 71 ? 3.521 -1.837 0.510 1.00 94.81 71 ILE A CA 1
ATOM 539 C C . ILE A 1 71 ? 3.498 -1.102 1.854 1.00 94.81 71 ILE A C 1
ATOM 541 O O . ILE A 1 71 ? 2.647 -1.391 2.695 1.00 94.81 71 ILE A O 1
ATOM 545 N N . PHE A 1 72 ? 4.390 -0.130 2.055 1.00 95.44 72 PHE A N 1
ATOM 546 C CA . PHE A 1 72 ? 4.448 0.652 3.290 1.00 95.44 72 PHE A CA 1
ATOM 547 C C . PHE A 1 72 ? 3.129 1.385 3.579 1.00 95.44 72 PHE A C 1
ATOM 549 O O . PHE A 1 72 ? 2.587 1.273 4.681 1.00 95.44 72 PHE A O 1
ATOM 556 N N . TYR A 1 73 ? 2.560 2.074 2.585 1.00 93.19 73 TYR A N 1
ATOM 557 C CA . TYR A 1 73 ? 1.271 2.753 2.747 1.00 93.19 73 TYR A CA 1
ATOM 558 C C . TYR A 1 73 ? 0.123 1.778 3.017 1.00 93.19 73 TYR A C 1
ATOM 560 O O . TYR A 1 73 ? -0.715 2.043 3.882 1.00 93.19 73 TYR A O 1
ATOM 568 N N . ALA A 1 74 ? 0.093 0.633 2.332 1.00 92.62 74 ALA A N 1
ATOM 569 C CA 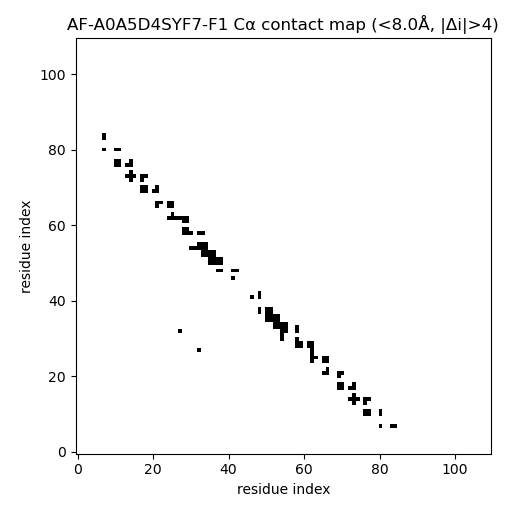. ALA A 1 74 ? -0.914 -0.391 2.583 1.00 92.62 74 ALA A CA 1
ATOM 570 C C . ALA A 1 74 ? -0.837 -0.926 4.023 1.00 92.62 74 ALA A C 1
ATOM 572 O O . ALA A 1 74 ? -1.866 -1.041 4.689 1.00 92.62 74 ALA A O 1
ATOM 573 N N . LEU A 1 75 ? 0.371 -1.187 4.538 1.00 95.31 75 LEU A N 1
ATOM 574 C CA . LEU A 1 75 ? 0.581 -1.630 5.920 1.00 95.31 75 LEU A CA 1
ATOM 575 C C . LEU A 1 75 ? 0.093 -0.599 6.940 1.00 95.31 75 LEU A C 1
ATOM 577 O O . LEU A 1 75 ? -0.568 -0.973 7.908 1.00 95.31 75 LEU A O 1
ATOM 581 N N . ILE A 1 76 ? 0.358 0.690 6.710 1.00 95.88 76 ILE A N 1
ATOM 582 C CA . ILE A 1 76 ? -0.158 1.764 7.568 1.00 95.88 76 ILE A CA 1
ATOM 583 C C . ILE A 1 76 ? -1.686 1.749 7.591 1.00 95.88 76 ILE A C 1
ATOM 585 O O . ILE A 1 76 ? -2.284 1.822 8.663 1.00 95.88 76 ILE A O 1
ATOM 589 N N . LEU A 1 77 ? -2.336 1.619 6.434 1.00 93.38 77 LEU A N 1
ATOM 590 C CA . LEU A 1 77 ? -3.797 1.582 6.365 1.00 93.38 77 LEU A CA 1
ATOM 591 C C . LEU A 1 77 ? -4.377 0.357 7.080 1.00 93.38 77 LEU A C 1
ATOM 593 O O . LEU A 1 77 ? -5.372 0.488 7.794 1.00 93.38 77 LEU A O 1
ATOM 597 N N . PHE A 1 78 ? -3.741 -0.811 6.961 1.00 93.19 78 PHE A N 1
ATOM 598 C CA . PHE A 1 78 ? -4.132 -1.991 7.733 1.00 93.19 78 PHE A CA 1
ATOM 599 C C . PHE A 1 78 ? -3.947 -1.784 9.240 1.00 93.19 78 PHE A C 1
ATOM 601 O O . PHE A 1 78 ? -4.839 -2.132 10.012 1.00 93.19 78 PHE A O 1
ATOM 608 N N . ALA A 1 79 ? -2.845 -1.165 9.665 1.00 93.12 79 ALA A N 1
ATOM 609 C CA . ALA A 1 79 ? -2.605 -0.856 11.072 1.00 93.12 79 ALA A CA 1
ATOM 610 C C . ALA A 1 79 ? -3.643 0.134 11.629 1.00 93.12 79 ALA A C 1
ATOM 612 O O . ALA A 1 79 ? -4.162 -0.073 12.724 1.00 93.12 79 ALA A O 1
ATOM 613 N N . ILE A 1 80 ? -4.002 1.169 10.863 1.00 91.75 80 ILE A N 1
ATOM 614 C CA . ILE A 1 80 ? -5.054 2.128 11.230 1.00 91.75 80 ILE A CA 1
ATOM 615 C C . ILE A 1 80 ? -6.408 1.422 11.332 1.00 91.75 80 ILE A C 1
ATOM 617 O O . ILE A 1 80 ? -7.126 1.620 12.305 1.00 91.75 80 ILE A O 1
ATOM 621 N N . SER A 1 81 ? -6.747 0.581 10.354 1.00 91.94 81 SER A N 1
ATOM 622 C CA . SER A 1 81 ? -7.973 -0.225 10.336 1.00 91.94 81 SER A CA 1
ATOM 623 C C . SER A 1 81 ? -8.107 -1.106 11.587 1.00 91.94 81 SER A C 1
ATOM 625 O O . SER A 1 81 ? -9.170 -1.152 12.215 1.00 91.94 81 SER A O 1
ATOM 627 N N . GLU A 1 82 ? -7.022 -1.760 11.991 1.00 90.88 82 GLU A N 1
ATOM 628 C CA . GLU A 1 82 ? -6.975 -2.596 13.191 1.00 90.88 82 GLU A CA 1
ATOM 629 C C . GLU A 1 82 ? -7.070 -1.763 14.478 1.00 90.88 82 GLU A C 1
ATOM 631 O O . GLU A 1 82 ? -7.871 -2.071 15.361 1.00 90.88 82 GLU A O 1
ATOM 636 N N . ALA A 1 83 ? -6.302 -0.673 14.577 1.00 90.31 83 ALA A N 1
ATOM 637 C CA . ALA A 1 83 ? -6.317 0.220 15.736 1.00 90.31 83 ALA A CA 1
ATOM 638 C C . ALA A 1 83 ? -7.702 0.833 15.960 1.00 90.31 83 ALA A C 1
ATOM 640 O O . ALA A 1 83 ? -8.192 0.880 17.087 1.00 90.31 83 ALA A O 1
ATOM 641 N N . LEU A 1 84 ? -8.351 1.243 14.872 1.00 88.94 84 LEU A N 1
ATOM 642 C CA . LEU A 1 84 ? -9.734 1.680 14.869 1.00 88.94 84 LEU A CA 1
ATOM 643 C C . LEU A 1 84 ? -10.623 0.578 15.462 1.00 88.94 84 LEU A C 1
ATOM 645 O O . LEU A 1 84 ? -11.244 0.803 16.501 1.00 88.94 84 LEU A O 1
ATOM 649 N N . THR A 1 85 ? -10.633 -0.615 14.865 1.00 88.00 85 THR A N 1
ATOM 650 C CA . THR A 1 85 ? -11.486 -1.728 15.321 1.00 88.00 85 THR A CA 1
ATOM 651 C C . THR A 1 85 ? -11.361 -1.965 16.830 1.00 88.00 85 THR A C 1
ATOM 653 O O . THR A 1 85 ? -12.366 -1.991 17.534 1.00 88.00 85 THR A O 1
ATOM 656 N N . ARG A 1 86 ? -10.131 -1.985 17.356 1.00 88.19 86 ARG A N 1
ATOM 657 C CA . ARG A 1 86 ? -9.875 -2.150 18.795 1.00 88.19 86 ARG A CA 1
ATOM 658 C C . ARG A 1 86 ? -10.413 -1.007 19.651 1.00 88.19 86 ARG A C 1
ATOM 660 O O . ARG A 1 86 ? -10.980 -1.254 20.711 1.00 88.19 86 ARG A O 1
ATOM 667 N N . LEU A 1 87 ? -10.2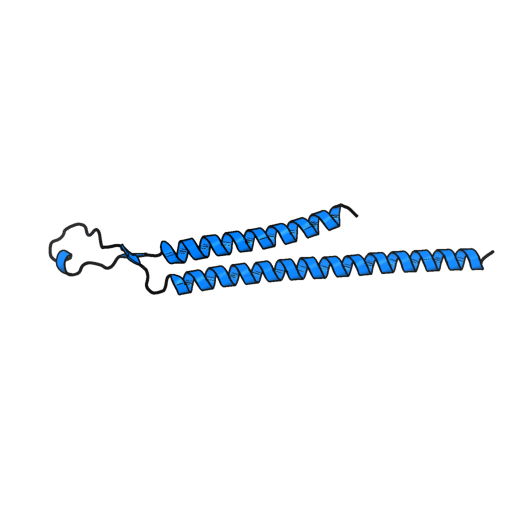38 0.241 19.218 1.00 87.62 87 LEU A N 1
ATOM 668 C CA . LEU A 1 87 ? -10.779 1.403 19.930 1.00 87.62 87 LEU A CA 1
ATOM 669 C C . LEU A 1 87 ? -12.310 1.371 19.975 1.00 87.62 87 LEU A C 1
ATOM 671 O O . LEU A 1 87 ? -12.903 1.800 20.965 1.00 87.62 87 LEU A O 1
ATOM 675 N N . HIS A 1 88 ? -12.949 0.858 18.923 1.00 85.44 88 HIS A N 1
ATOM 676 C CA . HIS A 1 88 ? -14.397 0.710 18.892 1.00 85.44 88 HIS A CA 1
ATOM 677 C C . HIS A 1 88 ? -14.884 -0.335 19.896 1.00 85.44 88 HIS A C 1
ATOM 679 O O . HIS A 1 88 ? -15.760 -0.024 20.702 1.00 85.44 88 HIS A O 1
ATOM 685 N N . ASP A 1 89 ? -14.252 -1.510 19.919 1.00 87.38 89 ASP A N 1
ATOM 686 C CA . ASP A 1 89 ? -14.589 -2.579 20.863 1.00 87.38 89 ASP A CA 1
ATOM 687 C C . ASP A 1 89 ? -14.433 -2.109 22.321 1.00 87.38 89 ASP A C 1
ATOM 689 O O . ASP A 1 89 ? -15.290 -2.363 23.169 1.00 87.38 89 ASP A O 1
ATOM 693 N N . MET A 1 90 ? -13.377 -1.339 22.613 1.00 85.12 90 MET A N 1
ATOM 694 C CA . MET A 1 90 ? -13.170 -0.736 23.936 1.00 85.12 90 MET A CA 1
ATOM 695 C C . MET A 1 90 ? -14.266 0.275 24.308 1.00 85.12 90 MET A C 1
ATOM 697 O O . MET A 1 90 ? -14.702 0.322 25.462 1.00 85.12 90 MET A O 1
ATOM 701 N N . ALA A 1 91 ? -14.718 1.091 23.352 1.00 84.81 91 ALA A N 1
ATOM 702 C CA . ALA A 1 91 ? -15.767 2.082 23.583 1.00 84.81 91 ALA A CA 1
ATOM 703 C C . ALA A 1 91 ? -17.131 1.429 23.855 1.00 84.81 91 ALA A C 1
ATOM 705 O O . ALA A 1 91 ? -17.873 1.888 24.731 1.00 84.81 91 ALA A O 1
ATOM 706 N N . ASP A 1 92 ? -17.449 0.350 23.141 1.00 86.31 92 ASP A N 1
ATOM 707 C CA . ASP A 1 92 ? -18.686 -0.399 23.349 1.00 86.31 92 ASP A CA 1
ATOM 708 C C . ASP A 1 92 ? -18.664 -1.144 24.689 1.00 86.31 92 ASP A C 1
ATOM 710 O O . ASP A 1 92 ? -19.622 -1.032 25.459 1.00 86.31 92 ASP A O 1
ATOM 714 N N . TYR A 1 93 ? -17.533 -1.760 25.048 1.00 82.56 93 TYR A N 1
ATOM 715 C CA . TYR A 1 93 ? -17.348 -2.377 26.364 1.00 82.56 93 TYR A CA 1
ATOM 716 C C . TYR A 1 93 ? 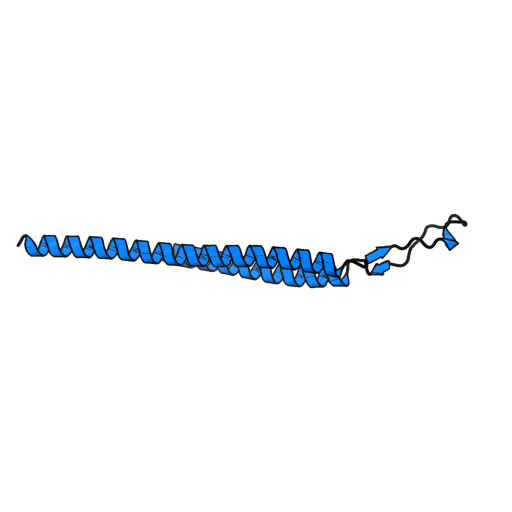-17.533 -1.374 27.516 1.00 82.56 93 TYR A C 1
ATOM 718 O O . TYR A 1 93 ? -18.220 -1.651 28.502 1.00 82.56 93 TYR A O 1
ATOM 726 N N . SER A 1 94 ? -16.963 -0.172 27.388 1.00 85.06 94 SER A N 1
ATOM 727 C CA . SER A 1 94 ? -17.118 0.890 28.389 1.00 85.06 94 SER A CA 1
ATOM 728 C C . SER A 1 94 ? -18.582 1.311 28.558 1.00 85.06 94 SER A C 1
ATOM 730 O O . SER A 1 94 ? -19.072 1.399 29.688 1.00 85.06 94 SER A O 1
ATOM 732 N N . ARG A 1 95 ? -19.307 1.511 27.448 1.00 86.88 95 ARG A N 1
ATOM 733 C CA . ARG A 1 95 ? -20.738 1.856 27.474 1.00 86.88 95 ARG A CA 1
ATOM 734 C C . ARG A 1 95 ? -21.584 0.769 28.120 1.00 86.88 95 ARG A C 1
ATOM 736 O O . ARG A 1 95 ? -22.507 1.086 28.872 1.00 86.88 95 ARG A O 1
ATOM 743 N N . GLU A 1 96 ? -21.297 -0.490 27.819 1.00 87.00 96 GLU A N 1
ATOM 744 C CA . GLU A 1 96 ? -22.031 -1.623 28.373 1.00 87.00 96 GLU A CA 1
ATOM 745 C C . GLU A 1 96 ? -21.799 -1.761 29.879 1.00 87.00 96 GLU A C 1
ATOM 747 O O . GLU A 1 96 ? -22.761 -1.859 30.642 1.00 87.00 96 GLU A O 1
ATOM 752 N N . SER A 1 97 ? -20.551 -1.622 30.329 1.00 83.06 97 SER A N 1
ATOM 753 C CA . SER A 1 97 ? -20.207 -1.608 31.754 1.00 83.06 97 SER A CA 1
ATOM 754 C C . SER A 1 97 ? -20.926 -0.483 32.514 1.00 83.06 97 SER A C 1
ATOM 756 O O . SER A 1 97 ? -21.554 -0.728 33.546 1.00 83.06 97 SER A O 1
ATOM 758 N N . SER A 1 98 ? -20.950 0.743 31.971 1.00 84.81 98 SER A N 1
ATOM 759 C CA . SER A 1 98 ? -21.695 1.857 32.581 1.00 84.81 98 SER A CA 1
ATOM 760 C C . SER A 1 98 ? -23.196 1.574 32.692 1.00 84.81 98 SER A C 1
ATOM 762 O O . SER A 1 98 ? -23.800 1.834 33.736 1.00 84.81 98 SER A O 1
ATOM 764 N N . ARG A 1 99 ? -23.817 1.003 31.651 1.00 88.06 99 ARG A N 1
ATOM 765 C CA . ARG A 1 99 ? -25.236 0.608 31.694 1.00 88.06 99 ARG A CA 1
ATOM 766 C C . ARG A 1 99 ? -25.489 -0.458 32.754 1.00 88.06 99 ARG A C 1
ATOM 768 O O . ARG A 1 99 ? -26.456 -0.347 33.507 1.00 88.06 99 ARG A O 1
ATOM 775 N N . HIS A 1 100 ? -24.607 -1.449 32.851 1.00 84.94 100 HIS A N 1
ATOM 776 C CA . HIS A 1 100 ? -24.743 -2.527 33.819 1.00 84.94 100 HIS A CA 1
ATOM 777 C C . HIS A 1 100 ? -24.647 -2.009 35.261 1.00 84.94 100 HIS A C 1
ATOM 779 O O . HIS A 1 100 ? -25.488 -2.361 36.089 1.00 84.94 100 HIS A O 1
ATOM 785 N N . LEU A 1 101 ? -23.698 -1.113 35.551 1.00 83.50 101 LEU A N 1
ATOM 786 C CA . LEU A 1 101 ? -23.572 -0.457 36.859 1.00 83.50 101 LEU A CA 1
ATOM 787 C C . LEU A 1 101 ? -24.810 0.376 37.209 1.00 83.50 101 LEU A C 1
ATOM 789 O O . LEU A 1 101 ? -25.312 0.300 38.329 1.00 83.50 101 LEU A O 1
ATOM 793 N N . THR A 1 102 ? -25.349 1.114 36.238 1.00 84.81 102 THR A N 1
ATOM 794 C CA . THR A 1 102 ? -26.567 1.916 36.433 1.00 84.81 102 THR A CA 1
ATOM 795 C C . THR A 1 102 ? -27.764 1.022 36.774 1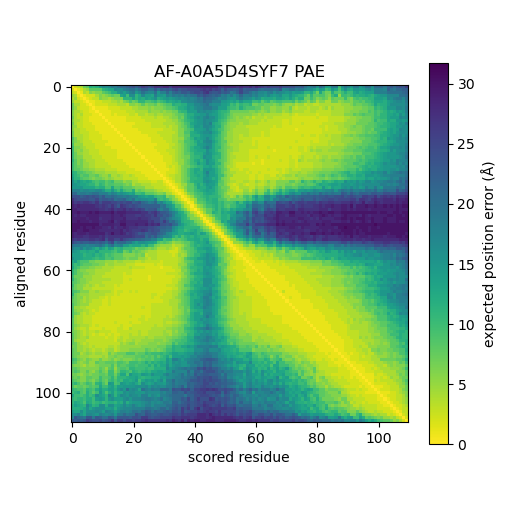.00 84.81 102 THR A C 1
ATOM 797 O O . THR A 1 102 ? -28.514 1.312 37.704 1.00 84.81 102 THR A O 1
ATOM 800 N N . SER A 1 103 ? -27.902 -0.113 36.081 1.00 86.06 103 SER A N 1
ATOM 801 C CA . SER A 1 103 ? -28.979 -1.078 36.336 1.00 86.06 103 SER A CA 1
ATOM 802 C C . SER A 1 103 ? -28.868 -1.768 37.701 1.00 86.06 103 SER A C 1
ATOM 804 O O . SER A 1 103 ? -29.884 -2.042 38.336 1.00 86.06 103 SER A O 1
ATOM 806 N N . LEU A 1 104 ? -27.644 -2.029 38.176 1.00 86.19 104 LEU A N 1
ATOM 807 C CA . LEU A 1 104 ? -27.402 -2.614 39.496 1.00 86.19 104 LEU A CA 1
ATOM 808 C C . LEU A 1 104 ? -27.731 -1.619 40.608 1.00 86.19 104 LEU A C 1
ATOM 810 O O . LEU A 1 104 ? -28.400 -1.990 41.567 1.00 86.19 104 LEU A O 1
ATOM 814 N N . ASN A 1 105 ? -27.328 -0.356 40.454 1.00 82.19 105 ASN A N 1
ATOM 815 C CA . ASN A 1 105 ? -27.646 0.693 41.421 1.00 82.19 105 ASN A CA 1
ATOM 816 C C . ASN A 1 105 ? -29.165 0.901 41.550 1.00 82.19 105 ASN A C 1
ATOM 818 O O . ASN A 1 105 ? -29.693 0.995 42.652 1.00 82.19 105 ASN A O 1
ATOM 822 N N . GLN A 1 106 ? -29.889 0.879 40.428 1.00 80.12 106 GLN A N 1
ATOM 823 C CA . GLN A 1 106 ? -31.349 0.989 40.424 1.00 80.12 106 GLN A CA 1
ATOM 824 C C . GLN A 1 106 ? -32.045 -0.215 41.084 1.00 80.12 106 GLN A C 1
ATOM 826 O O . GLN A 1 106 ? -33.086 -0.049 41.710 1.00 80.12 106 GLN A O 1
ATOM 831 N N . LYS A 1 107 ? -31.482 -1.427 40.969 1.00 79.69 107 LYS A N 1
ATOM 832 C CA . LYS A 1 107 ? -31.990 -2.614 41.679 1.00 79.69 107 LYS A CA 1
ATOM 833 C C . LYS A 1 107 ? -31.692 -2.586 43.177 1.00 79.69 107 LYS A C 1
ATOM 835 O O . LYS A 1 107 ? -32.463 -3.148 43.936 1.00 79.69 107 LYS A O 1
ATOM 840 N N . ALA A 1 108 ? -30.581 -1.976 43.586 1.00 73.25 108 ALA A N 1
ATOM 841 C CA . ALA A 1 108 ? -30.195 -1.858 44.991 1.00 73.25 108 ALA A CA 1
ATOM 842 C C . ALA A 1 108 ? -30.961 -0.754 45.742 1.00 73.25 108 ALA A C 1
ATOM 844 O O . ALA A 1 108 ? -30.935 -0.729 46.969 1.00 73.25 108 ALA A O 1
ATOM 845 N N . SER A 1 109 ? -31.621 0.164 45.025 1.00 66.75 109 SER A N 1
ATOM 846 C CA . SER A 1 109 ? -32.425 1.244 45.611 1.00 66.75 109 SER A CA 1
ATOM 847 C C . SER A 1 109 ? -33.912 0.897 45.794 1.00 66.75 109 SER A C 1
ATOM 849 O O . SER A 1 109 ? -34.703 1.805 46.050 1.00 66.75 109 SER A O 1
ATOM 851 N N . ILE A 1 110 ? -34.302 -0.366 45.597 1.00 54.94 110 ILE A N 1
ATOM 852 C CA . ILE A 1 110 ? -35.651 -0.918 45.824 1.00 54.94 110 ILE A CA 1
ATOM 853 C C . ILE A 1 110 ? -35.542 -1.932 46.959 1.00 54.94 110 ILE A C 1
ATOM 855 O O . ILE A 1 110 ? -36.421 -1.904 47.847 1.00 54.94 110 ILE A O 1
#

Sequence (110 aa):
MEGYSLTNRSIKFAAYSILVIGILGFLMLGNTLTTTEPDIELTLTGGVIEGDEIPHPQRWLFAVIFLGTGIFYALILFAISEALTRLHDMADYSRESSRHLTSLNQKASI

Radius of gyration: 28.54 Å; Cα contacts (8 Å, |Δi|>4): 80; chains: 1; bounding box: 65×20×86 Å

Organism: NCBI:txid79883

Solvent-accessible surface area (backbone atoms only — not comparable to full-atom values): 5963 Å² total; per-residue (Å²): 119,68,70,59,58,48,52,42,51,50,38,50,50,51,22,52,49,39,41,52,51,18,53,52,49,24,56,45,35,48,72,67,38,59,38,69,50,79,60,73,82,52,68,81,72,77,61,87,81,84,46,61,77,40,74,34,92,58,20,56,58,55,12,50,53,52,28,50,53,24,49,52,54,22,51,51,34,49,50,50,42,50,53,47,53,53,54,49,55,53,52,52,51,52,54,50,51,54,51,52,53,53,55,49,52,60,61,71,74,111

Secondary structure (DSSP, 8-state):
-HHHHHHHHHHHHHHHHHHHHHHHHHHHHHHH-EEEPP-TTTTTTT------EEEPTTHHHHHHHHHHHHHHHHHHHHHHHHHHHHHHHHHHHHHHHHHHHHHHHHHHT-

Foldseek 3Di:
DVVLVVVLVVLLVVLVVLLVVLVVQLVCLLPPAWDFDFPPVCVVPPDDDPGDTHHDPCSNVVSVVSSVVSNVSSVVSVVVSVVSVVVVVVVVVVVVVVVVVVVVVVVVVD